Protein AF-A0A7W3J5E9-F1 (afdb_monomer_lite)

Radius of gyration: 13.62 Å; chains: 1; bounding box: 38×24×32 Å

pLDDT: mean 85.29, std 10.36, range [54.84, 95.81]

Foldseek 3Di:
DKDKDKDFADDPPQDPVNVVCVVCCVVVVHDLDDDAADVVQVVVVVVLCVVAPQDDPVNVPDDHPAPDGDWDDGSGMTMGID

Secondary structure (DSSP, 8-state):
---EEEEE---TT--HHHHHHHHHTGGGT-----SPPPHHHHHHHHHHHHHS--STTGGGSS----SEEEEEEETTEEEEE-

Sequence (82 aa):
MSFDLTILATTPDTSDDEIRAQAMRCAAGRDHPEGDHDARIVAFYEALREVYPDSGPASRGGETPWASSPVEAGIDRVTMNL

Organism: NCBI:txid88382

Structure (mmCIF, N/CA/C/O backbone):
data_AF-A0A7W3J5E9-F1
#
_entry.id   AF-A0A7W3J5E9-F1
#
loop_
_atom_site.group_PDB
_atom_site.id
_atom_site.type_symbol
_atom_site.label_atom_id
_atom_site.label_alt_id
_atom_site.label_comp_id
_atom_site.label_asym_id
_atom_site.label_entity_id
_atom_site.label_seq_id
_atom_site.pdbx_PDB_ins_code
_atom_site.Cartn_x
_atom_site.Cartn_y
_atom_site.Cartn_z
_atom_site.occupancy
_atom_site.B_iso_or_equiv
_atom_site.auth_seq_id
_atom_site.auth_comp_id
_atom_site.auth_asym_id
_atom_site.auth_atom_id
_atom_site.pdbx_PDB_model_num
ATOM 1 N N . MET A 1 1 ? 1.881 13.710 13.929 1.00 73.88 1 MET A N 1
ATOM 2 C CA . MET A 1 1 ? 2.790 13.485 12.788 1.00 73.88 1 MET A CA 1
ATOM 3 C C . MET A 1 1 ? 2.265 12.257 12.092 1.00 73.88 1 MET A C 1
ATOM 5 O O . MET A 1 1 ? 2.035 11.294 12.810 1.00 73.88 1 MET A O 1
ATOM 9 N N . SER A 1 2 ? 2.038 12.328 10.784 1.00 87.12 2 SER A N 1
ATOM 10 C CA . SER A 1 2 ? 1.727 11.155 9.971 1.00 87.12 2 SER A CA 1
ATOM 11 C C . SER A 1 2 ? 2.898 10.819 9.053 1.00 87.12 2 SER A C 1
ATOM 13 O O . SER A 1 2 ? 3.767 11.668 8.820 1.00 87.12 2 SER A O 1
ATOM 15 N N . PHE A 1 3 ? 2.947 9.585 8.571 1.00 90.44 3 PHE A N 1
ATOM 16 C CA . PHE A 1 3 ? 3.922 9.136 7.583 1.00 90.44 3 PHE A CA 1
ATOM 17 C C . PHE A 1 3 ? 3.268 8.211 6.560 1.00 90.44 3 PHE A C 1
ATOM 19 O O . PHE A 1 3 ? 2.259 7.564 6.835 1.00 90.44 3 PHE A O 1
ATOM 26 N N . ASP A 1 4 ? 3.872 8.143 5.377 1.00 90.75 4 ASP A N 1
ATOM 27 C CA . ASP A 1 4 ? 3.439 7.222 4.336 1.00 90.75 4 ASP A CA 1
ATOM 28 C C . ASP A 1 4 ? 4.173 5.887 4.481 1.00 90.75 4 ASP A C 1
ATOM 30 O O . ASP A 1 4 ? 5.404 5.833 4.548 1.00 90.75 4 ASP A O 1
ATOM 34 N N . LEU A 1 5 ? 3.402 4.803 4.518 1.00 92.00 5 LEU A N 1
ATOM 35 C CA . LEU A 1 5 ? 3.89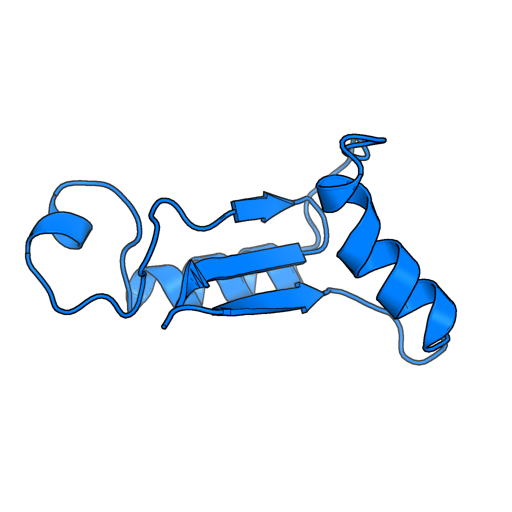2 3.436 4.417 1.00 92.00 5 LEU A CA 1
ATOM 36 C C . LEU A 1 5 ? 3.461 2.857 3.070 1.00 92.00 5 LEU A C 1
ATOM 38 O O . LEU A 1 5 ? 2.277 2.605 2.848 1.00 92.00 5 LEU A O 1
ATOM 42 N N . THR A 1 6 ? 4.430 2.605 2.191 1.00 91.62 6 THR A N 1
ATOM 43 C CA . THR A 1 6 ? 4.190 1.987 0.882 1.00 91.62 6 THR A CA 1
ATOM 44 C C . THR A 1 6 ? 4.629 0.527 0.891 1.00 91.62 6 THR A C 1
ATOM 46 O O . THR A 1 6 ? 5.777 0.212 1.198 1.00 91.62 6 THR A O 1
ATOM 49 N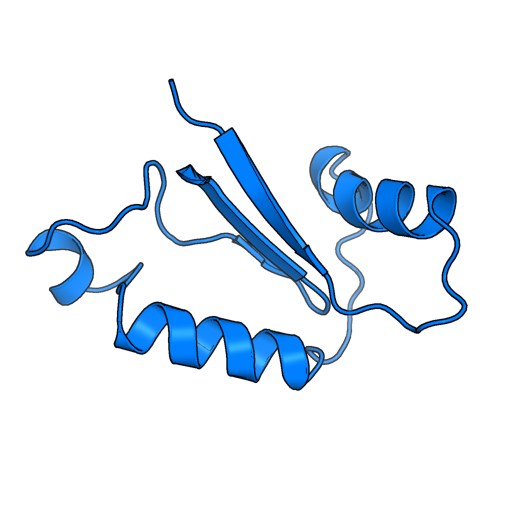 N . ILE A 1 7 ? 3.716 -0.361 0.508 1.00 93.12 7 ILE A N 1
ATOM 50 C CA . ILE A 1 7 ? 3.963 -1.781 0.257 1.00 93.12 7 ILE A CA 1
ATOM 51 C C . ILE A 1 7 ? 4.025 -1.989 -1.254 1.00 93.12 7 ILE A C 1
ATOM 53 O O . ILE A 1 7 ? 3.131 -1.541 -1.970 1.00 93.12 7 ILE A O 1
ATOM 57 N N . LEU A 1 8 ? 5.074 -2.660 -1.731 1.00 92.56 8 LEU A N 1
ATOM 58 C CA . LEU A 1 8 ? 5.333 -2.899 -3.151 1.00 92.56 8 LEU A CA 1
ATOM 59 C C . LEU A 1 8 ? 5.366 -4.397 -3.455 1.00 92.56 8 LEU A C 1
ATOM 61 O O . LEU A 1 8 ? 6.000 -5.176 -2.740 1.00 92.56 8 LEU A O 1
ATOM 65 N N . ALA A 1 9 ? 4.748 -4.787 -4.564 1.00 92.69 9 ALA A N 1
ATOM 66 C CA . ALA A 1 9 ? 4.997 -6.058 -5.213 1.00 92.69 9 ALA A CA 1
ATOM 67 C C . ALA A 1 9 ? 6.276 -5.932 -6.040 1.00 92.69 9 ALA A C 1
ATOM 69 O O . ALA A 1 9 ? 6.355 -5.178 -7.009 1.00 92.69 9 ALA A O 1
ATOM 70 N N . THR A 1 10 ? 7.285 -6.695 -5.640 1.00 90.69 10 THR A N 1
ATOM 71 C CA . THR A 1 10 ? 8.591 -6.717 -6.293 1.00 90.69 10 THR A CA 1
ATOM 72 C C . THR A 1 10 ? 9.050 -8.158 -6.519 1.00 90.69 10 THR A C 1
ATOM 74 O O . THR A 1 10 ? 8.383 -9.112 -6.079 1.00 90.69 10 THR A O 1
ATOM 77 N N . THR A 1 11 ? 10.150 -8.327 -7.247 1.00 89.00 11 THR A N 1
ATOM 78 C CA . THR A 1 11 ? 10.815 -9.616 -7.447 1.00 89.00 11 THR A CA 1
ATOM 79 C C . THR A 1 11 ? 12.100 -9.677 -6.613 1.00 89.00 11 THR A C 1
ATOM 81 O O . THR A 1 11 ? 12.678 -8.637 -6.305 1.00 89.00 11 THR A O 1
ATOM 84 N N . PRO A 1 12 ? 12.574 -10.873 -6.213 1.00 88.56 12 PRO A N 1
ATOM 85 C CA . PRO A 1 12 ? 13.749 -11.006 -5.339 1.00 88.56 12 PRO A CA 1
ATOM 86 C C . PRO A 1 12 ? 15.049 -10.427 -5.915 1.00 88.56 12 PRO A C 1
ATOM 88 O O . PRO A 1 12 ? 15.997 -10.188 -5.177 1.00 88.56 12 PRO A O 1
ATOM 91 N N . ASP A 1 13 ? 15.102 -10.266 -7.232 1.00 92.50 13 ASP A N 1
ATOM 92 C CA . ASP A 1 13 ? 16.216 -9.734 -8.009 1.00 92.50 13 ASP A CA 1
ATOM 93 C C . ASP A 1 13 ? 16.103 -8.228 -8.292 1.00 92.50 13 ASP A C 1
ATOM 95 O O . ASP A 1 13 ? 17.025 -7.659 -8.873 1.00 92.50 13 ASP A O 1
ATOM 99 N N . THR A 1 14 ? 15.016 -7.573 -7.868 1.00 90.75 14 THR A N 1
ATOM 100 C CA . THR A 1 14 ? 14.868 -6.120 -8.013 1.00 90.75 14 THR A CA 1
ATOM 101 C C . THR A 1 14 ? 15.867 -5.405 -7.102 1.00 90.75 14 THR A C 1
ATOM 103 O O . THR A 1 14 ? 15.947 -5.680 -5.904 1.00 90.75 14 THR A O 1
ATOM 106 N N . SER A 1 15 ? 16.628 -4.469 -7.663 1.00 92.81 15 SER A N 1
ATOM 107 C CA . SER A 1 15 ? 17.601 -3.677 -6.909 1.00 92.81 15 SER A CA 1
ATOM 108 C C . SER A 1 15 ? 16.941 -2.620 -6.017 1.00 92.81 15 SER A C 1
ATOM 110 O O . SER A 1 15 ? 15.846 -2.132 -6.298 1.00 92.81 15 SER A O 1
ATOM 112 N N . ASP A 1 16 ? 17.644 -2.185 -4.969 1.00 91.44 16 ASP A N 1
ATOM 113 C CA . ASP A 1 16 ? 17.168 -1.124 -4.068 1.00 91.44 16 ASP A CA 1
ATOM 114 C C . ASP A 1 16 ? 16.828 0.182 -4.806 1.00 91.44 16 ASP A C 1
ATOM 116 O O . ASP A 1 16 ? 15.892 0.894 -4.432 1.00 91.44 16 ASP A O 1
ATOM 120 N N . ASP A 1 17 ? 17.577 0.510 -5.862 1.00 90.88 17 ASP A N 1
ATOM 121 C CA . ASP A 1 17 ? 17.328 1.705 -6.667 1.00 90.88 17 ASP A CA 1
ATOM 122 C C . ASP A 1 17 ? 16.067 1.560 -7.526 1.00 90.88 17 ASP A C 1
ATOM 124 O O . ASP A 1 17 ? 15.308 2.521 -7.654 1.00 90.88 17 ASP A O 1
ATOM 128 N N . GLU A 1 18 ? 15.789 0.364 -8.047 1.00 89.06 18 GLU A N 1
ATOM 129 C CA . GLU A 1 18 ? 14.540 0.061 -8.754 1.00 89.06 18 GLU A CA 1
ATOM 130 C C . GLU A 1 18 ? 13.340 0.069 -7.803 1.00 89.06 18 GLU A C 1
ATOM 132 O O . GLU A 1 18 ? 12.312 0.657 -8.139 1.00 89.06 18 GLU A O 1
ATOM 137 N N . ILE A 1 19 ? 13.480 -0.481 -6.591 1.00 89.12 19 ILE A N 1
ATOM 138 C CA . ILE A 1 19 ? 12.453 -0.412 -5.537 1.00 89.12 19 ILE A CA 1
ATOM 139 C C . ILE A 1 19 ? 12.159 1.051 -5.191 1.00 89.12 19 ILE A C 1
ATOM 141 O O . ILE A 1 19 ? 10.997 1.464 -5.130 1.00 89.12 19 ILE A O 1
ATOM 145 N N . ARG A 1 20 ? 13.202 1.872 -4.999 1.00 88.19 20 ARG A N 1
ATOM 146 C CA . ARG A 1 20 ? 13.037 3.302 -4.704 1.00 88.19 20 ARG A CA 1
ATOM 147 C C . ARG A 1 20 ? 12.385 4.035 -5.870 1.00 88.19 20 ARG A C 1
ATOM 149 O O . ARG A 1 20 ? 11.475 4.831 -5.646 1.00 88.19 20 ARG A O 1
ATOM 156 N N . ALA A 1 21 ? 12.810 3.758 -7.101 1.00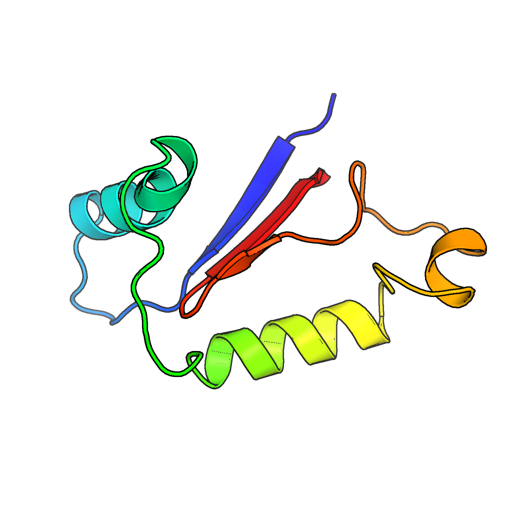 86.69 21 ALA A N 1
ATOM 157 C CA . ALA A 1 21 ? 12.187 4.323 -8.287 1.00 86.69 21 ALA A CA 1
ATOM 158 C C . ALA A 1 21 ? 10.697 3.958 -8.327 1.00 86.69 21 ALA A C 1
ATOM 160 O O . ALA A 1 21 ? 9.865 4.855 -8.426 1.00 86.69 21 ALA A O 1
ATOM 161 N N . GLN A 1 22 ? 10.352 2.680 -8.139 1.00 85.69 22 GLN A N 1
ATOM 162 C CA . GLN A 1 22 ? 8.981 2.166 -8.102 1.00 85.69 22 GLN A CA 1
ATOM 163 C C . GLN A 1 22 ? 8.117 2.840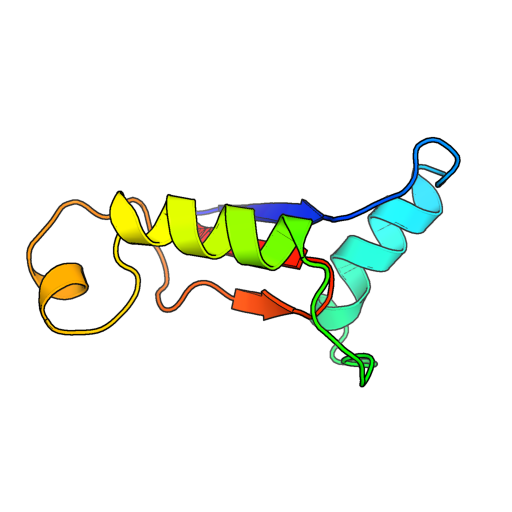 -7.026 1.00 85.69 22 GLN A C 1
ATOM 165 O O . GLN A 1 22 ? 6.990 3.251 -7.320 1.00 85.69 22 GLN A O 1
ATOM 170 N N . ALA A 1 23 ? 8.650 3.034 -5.816 1.00 83.31 23 ALA A N 1
ATOM 171 C CA . ALA A 1 23 ? 7.977 3.774 -4.747 1.00 83.31 23 ALA A CA 1
ATOM 172 C C . ALA A 1 23 ? 7.716 5.243 -5.129 1.00 83.31 23 ALA A C 1
ATOM 174 O O . ALA A 1 23 ? 6.652 5.793 -4.839 1.00 83.31 23 ALA A O 1
ATOM 175 N N . MET A 1 24 ? 8.665 5.883 -5.815 1.00 80.94 24 MET A N 1
ATOM 176 C CA . MET A 1 24 ? 8.596 7.307 -6.154 1.00 80.94 24 MET A CA 1
ATOM 177 C C . MET A 1 24 ? 7.836 7.613 -7.453 1.00 80.94 24 MET A C 1
ATOM 179 O O . MET A 1 24 ? 7.504 8.780 -7.673 1.00 80.94 24 MET A O 1
ATOM 183 N N . ARG A 1 25 ? 7.518 6.608 -8.287 1.00 75.50 25 ARG A N 1
ATOM 184 C CA . ARG A 1 25 ? 6.834 6.797 -9.586 1.00 75.50 25 ARG A CA 1
ATOM 185 C C . ARG A 1 25 ? 5.578 7.671 -9.471 1.00 75.50 25 ARG A C 1
ATOM 187 O O . ARG A 1 25 ? 5.523 8.719 -10.112 1.00 75.50 25 ARG A O 1
ATOM 194 N N . CYS A 1 26 ? 4.630 7.350 -8.583 1.00 63.91 26 CYS A N 1
ATOM 195 C CA . CYS A 1 26 ? 3.414 8.175 -8.495 1.00 63.91 26 CYS A CA 1
ATOM 196 C C . CYS A 1 26 ? 3.601 9.492 -7.724 1.00 63.91 26 CYS A C 1
ATOM 198 O O . CYS A 1 26 ? 2.900 10.453 -8.026 1.00 63.91 26 CYS A O 1
ATOM 200 N N . ALA A 1 27 ? 4.568 9.599 -6.799 1.00 62.84 27 ALA A N 1
ATOM 201 C CA . ALA A 1 27 ? 4.859 10.873 -6.121 1.00 62.84 27 ALA A CA 1
ATOM 202 C C . ALA A 1 27 ? 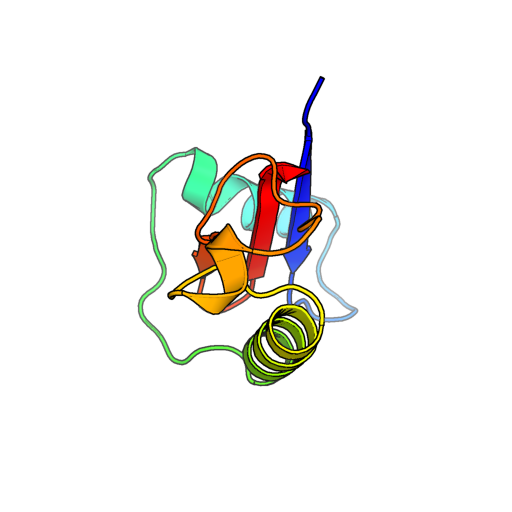5.331 11.954 -7.112 1.00 62.84 27 ALA A C 1
ATOM 204 O O . ALA A 1 27 ? 5.121 13.147 -6.901 1.00 62.84 27 ALA A O 1
ATOM 205 N N . ALA A 1 28 ? 5.934 11.534 -8.228 1.00 58.91 28 ALA A N 1
ATOM 206 C CA . ALA A 1 28 ? 6.335 12.417 -9.314 1.00 58.91 28 ALA A CA 1
ATOM 207 C C . ALA A 1 28 ? 5.189 12.777 -10.282 1.00 58.91 28 ALA A C 1
ATOM 209 O O . ALA A 1 28 ? 5.430 13.534 -11.224 1.00 58.91 28 ALA A O 1
ATOM 210 N N . GLY A 1 29 ? 3.976 12.236 -10.092 1.00 58.44 29 GLY A N 1
ATOM 211 C CA . GLY A 1 29 ? 2.831 12.420 -10.994 1.00 58.44 29 GLY A CA 1
ATOM 212 C C . GLY A 1 29 ? 3.068 11.895 -12.414 1.00 58.44 29 GLY A C 1
ATOM 213 O O . GLY A 1 29 ? 2.370 12.303 -13.342 1.00 58.44 29 GLY A O 1
ATOM 214 N N . ARG A 1 30 ? 4.087 11.046 -12.604 1.00 54.84 30 ARG A N 1
ATOM 215 C CA . ARG A 1 30 ? 4.525 10.551 -13.909 1.00 54.84 30 ARG A CA 1
ATOM 216 C C . ARG A 1 30 ? 4.333 9.044 -13.950 1.00 54.84 30 ARG A C 1
ATOM 218 O O . ARG A 1 30 ? 4.974 8.320 -13.199 1.00 54.84 30 ARG A O 1
ATOM 225 N N . ASP A 1 31 ? 3.437 8.643 -14.842 1.00 60.22 31 ASP A N 1
ATOM 226 C CA . ASP A 1 31 ? 3.063 7.273 -15.172 1.00 60.22 31 ASP A CA 1
ATOM 227 C C . ASP A 1 31 ? 2.387 6.506 -14.033 1.00 60.22 31 ASP A C 1
ATOM 229 O O . ASP A 1 31 ? 3.023 5.903 -13.172 1.00 60.22 31 ASP A O 1
ATOM 233 N N . HIS A 1 32 ? 1.054 6.489 -14.086 1.00 64.38 32 HIS A N 1
ATOM 234 C CA . HIS A 1 32 ? 0.288 5.368 -13.560 1.00 64.38 32 HIS A CA 1
ATOM 235 C C . HIS A 1 32 ? 0.331 4.291 -14.645 1.00 64.38 32 HIS A C 1
ATOM 237 O O . HIS A 1 32 ? -0.371 4.446 -15.646 1.00 64.38 32 HIS A O 1
ATOM 243 N N . PRO A 1 33 ? 1.198 3.270 -14.527 1.00 65.06 33 PRO A N 1
ATOM 244 C CA . PRO A 1 33 ? 1.262 2.221 -15.530 1.00 65.06 33 PRO A CA 1
ATOM 245 C C . PRO A 1 33 ? -0.125 1.594 -15.700 1.00 65.06 33 PRO A C 1
ATOM 247 O O . PRO A 1 33 ? -0.755 1.181 -14.727 1.00 65.06 33 PRO A O 1
ATOM 250 N N . GLU A 1 34 ? -0.606 1.566 -16.940 1.00 68.88 34 GLU A N 1
ATOM 251 C CA . GLU A 1 34 ? -1.828 0.854 -17.295 1.00 68.88 34 GLU A CA 1
ATOM 252 C C . GLU A 1 34 ? -1.534 -0.650 -17.279 1.00 68.88 34 GLU A C 1
ATOM 254 O O . GLU A 1 34 ? -0.548 -1.107 -17.862 1.00 68.88 34 GLU A O 1
ATOM 259 N N . GLY A 1 35 ? -2.369 -1.427 -16.592 1.00 78.88 35 GLY A N 1
ATOM 260 C CA . GLY A 1 35 ? -2.183 -2.867 -16.479 1.00 78.88 35 GLY A CA 1
ATOM 261 C C . GLY A 1 35 ? -3.092 -3.509 -15.441 1.00 78.88 35 GLY A C 1
ATOM 262 O O . GLY A 1 35 ? -3.812 -2.827 -14.707 1.00 78.88 35 GLY A O 1
ATOM 263 N N . ASP A 1 36 ? -3.043 -4.839 -15.393 1.00 85.75 36 ASP A N 1
ATOM 264 C CA . ASP A 1 36 ? -3.728 -5.615 -14.367 1.00 85.75 36 ASP A CA 1
ATOM 265 C C . ASP A 1 36 ? -3.050 -5.423 -13.009 1.00 85.75 36 ASP A C 1
ATOM 267 O O . ASP A 1 36 ? -1.829 -5.284 -12.909 1.00 85.75 36 ASP A O 1
ATOM 271 N N . HIS A 1 37 ? -3.856 -5.438 -11.950 1.00 87.50 37 HIS A N 1
ATOM 272 C CA . HIS A 1 37 ? -3.336 -5.360 -10.593 1.00 87.50 37 HIS A CA 1
ATOM 273 C C . HIS A 1 37 ? -2.609 -6.664 -10.237 1.00 87.50 37 HIS A C 1
ATOM 275 O O . HIS A 1 37 ? -3.120 -7.761 -10.477 1.00 87.50 37 HIS A O 1
ATOM 281 N N . ASP A 1 38 ? -1.437 -6.551 -9.617 1.00 92.81 38 ASP A N 1
ATOM 282 C CA . ASP A 1 38 ? -0.707 -7.674 -9.048 1.00 92.81 38 ASP A CA 1
ATOM 283 C C . ASP A 1 38 ? -1.577 -8.331 -7.972 1.00 92.81 38 ASP A C 1
ATOM 285 O O . ASP A 1 38 ? -1.986 -7.705 -6.989 1.00 92.81 38 ASP A O 1
ATOM 289 N N . ALA A 1 39 ? -1.848 -9.622 -8.153 1.00 94.00 39 ALA A N 1
ATOM 290 C CA . ALA A 1 39 ? -2.732 -10.381 -7.281 1.00 94.00 39 ALA A CA 1
ATOM 291 C C . ALA A 1 39 ? -2.289 -10.362 -5.806 1.00 94.00 39 ALA A C 1
ATOM 293 O O . ALA A 1 39 ? -3.132 -10.444 -4.916 1.00 94.00 39 ALA A O 1
ATOM 294 N N . ARG A 1 40 ? -0.984 -10.221 -5.524 1.00 95.25 40 ARG A N 1
ATOM 295 C CA . ARG A 1 40 ? -0.458 -10.131 -4.150 1.00 95.25 40 ARG A CA 1
ATOM 296 C C . ARG A 1 40 ? -0.855 -8.816 -3.489 1.00 95.25 40 ARG A C 1
ATOM 298 O O . ARG A 1 40 ? -1.152 -8.800 -2.299 1.00 95.25 40 ARG A O 1
ATOM 305 N N . ILE A 1 41 ? -0.872 -7.731 -4.259 1.00 94.62 41 ILE A N 1
ATOM 306 C CA . ILE A 1 41 ? -1.273 -6.405 -3.785 1.00 94.62 41 ILE A CA 1
ATOM 307 C C . ILE A 1 41 ? -2.777 -6.335 -3.598 1.00 94.62 41 ILE A C 1
ATOM 309 O O . ILE A 1 41 ? -3.222 -5.833 -2.571 1.00 94.62 41 ILE A O 1
ATOM 313 N N . VAL A 1 42 ? -3.547 -6.904 -4.529 1.00 94.88 42 VAL A N 1
ATOM 314 C CA . VAL A 1 42 ? -5.001 -7.044 -4.374 1.00 94.88 42 VAL A CA 1
ATOM 315 C C . VAL A 1 42 ? -5.322 -7.814 -3.096 1.00 94.88 42 VAL A C 1
ATOM 317 O O . VAL A 1 42 ? -6.032 -7.296 -2.240 1.00 94.88 42 VAL A O 1
ATOM 320 N N . ALA A 1 43 ? -4.726 -8.996 -2.911 1.00 95.81 43 ALA A N 1
ATOM 321 C CA . ALA A 1 43 ? -4.956 -9.816 -1.725 1.00 95.81 43 ALA A CA 1
ATOM 322 C C . ALA A 1 43 ? -4.547 -9.100 -0.426 1.00 95.81 43 ALA A C 1
ATOM 324 O O . ALA A 1 43 ? -5.264 -9.169 0.572 1.00 95.81 43 ALA A O 1
ATOM 325 N N . PHE A 1 44 ? -3.415 -8.385 -0.431 1.00 95.50 44 PHE A N 1
ATOM 326 C CA . PHE A 1 44 ? -2.993 -7.581 0.716 1.00 95.50 44 PHE A CA 1
ATOM 327 C C . PHE A 1 44 ? -3.994 -6.460 1.021 1.00 95.50 44 PHE A C 1
ATOM 329 O O . PHE A 1 44 ? -4.385 -6.290 2.173 1.00 95.50 44 PHE A O 1
ATOM 336 N N . TYR A 1 45 ? -4.420 -5.709 0.004 1.00 94.56 45 TYR A N 1
ATOM 337 C CA . TYR A 1 45 ? -5.349 -4.593 0.155 1.00 94.56 45 TYR A CA 1
ATOM 338 C C . TYR A 1 45 ? -6.725 -5.044 0.658 1.00 94.56 45 TYR A C 1
ATOM 340 O O . TYR A 1 45 ? -7.303 -4.398 1.533 1.00 94.56 45 TYR A O 1
ATOM 348 N N . GLU A 1 46 ? -7.233 -6.168 0.153 1.00 94.75 46 GLU A N 1
ATOM 349 C CA . GLU A 1 46 ? -8.492 -6.756 0.613 1.00 94.75 46 GLU A CA 1
ATOM 350 C C . GLU A 1 46 ? -8.403 -7.172 2.084 1.00 94.75 46 GLU A C 1
ATOM 352 O O . GLU A 1 46 ? -9.207 -6.709 2.894 1.00 94.75 46 GLU A O 1
ATOM 357 N N . ALA A 1 47 ? -7.372 -7.938 2.461 1.00 95.44 47 ALA A N 1
ATOM 358 C CA . ALA A 1 47 ? -7.160 -8.351 3.850 1.00 95.44 47 ALA A CA 1
ATOM 359 C C . ALA A 1 47 ? -6.981 -7.150 4.796 1.00 95.44 47 ALA A C 1
ATOM 361 O O . ALA A 1 47 ? -7.484 -7.146 5.921 1.00 95.44 47 ALA A O 1
ATOM 362 N N . LEU A 1 48 ? -6.295 -6.098 4.337 1.00 93.06 48 LEU A N 1
ATOM 363 C CA . LEU A 1 48 ? -6.121 -4.863 5.096 1.00 93.06 48 LEU A CA 1
ATOM 364 C C . LEU A 1 48 ? -7.466 -4.190 5.389 1.00 93.06 48 LEU A C 1
ATOM 366 O O . LEU A 1 48 ? -7.707 -3.763 6.517 1.00 93.06 48 LEU A O 1
ATOM 370 N N . ARG A 1 49 ? -8.349 -4.113 4.389 1.00 92.06 49 ARG A N 1
ATOM 371 C CA . ARG A 1 49 ? -9.653 -3.444 4.495 1.00 92.06 49 ARG A CA 1
ATOM 372 C C . ARG A 1 49 ? -10.700 -4.236 5.261 1.00 92.06 49 ARG A C 1
ATOM 374 O O . ARG A 1 49 ? -11.630 -3.622 5.782 1.00 92.06 49 ARG A O 1
ATOM 381 N N . GLU A 1 50 ? -10.555 -5.553 5.354 1.00 91.50 50 GLU A N 1
ATOM 382 C CA . GLU A 1 50 ? -11.383 -6.373 6.244 1.00 91.50 50 GLU A CA 1
ATOM 383 C C . GLU A 1 50 ? -11.174 -5.996 7.715 1.00 91.50 50 GLU A C 1
ATOM 385 O O . GLU A 1 50 ? -12.131 -5.969 8.489 1.00 91.50 50 GLU A O 1
ATOM 390 N N . VAL A 1 51 ? -9.934 -5.666 8.094 1.00 90.94 51 VAL A N 1
ATOM 391 C CA . VAL A 1 51 ? -9.581 -5.286 9.471 1.00 90.94 51 VAL A CA 1
ATOM 392 C C . VAL A 1 51 ? -9.729 -3.782 9.695 1.00 90.94 51 VAL A C 1
ATOM 394 O O . VAL A 1 51 ? -10.255 -3.351 10.721 1.00 90.94 51 VAL A O 1
ATOM 397 N N . TYR A 1 52 ? -9.288 -2.978 8.728 1.00 91.38 52 TYR A N 1
ATOM 398 C CA . TYR A 1 52 ? -9.252 -1.520 8.800 1.00 91.38 52 TYR A CA 1
ATOM 399 C C . TYR A 1 52 ? -9.937 -0.904 7.572 1.00 91.38 52 TYR A C 1
ATOM 401 O O . TYR A 1 52 ? -9.274 -0.529 6.599 1.00 91.38 52 TYR A O 1
ATOM 409 N N . PRO A 1 53 ? -11.274 -0.772 7.591 1.00 91.12 53 PRO A N 1
ATOM 410 C CA . PRO A 1 53 ? -12.020 -0.226 6.465 1.00 91.12 53 PRO A CA 1
ATOM 411 C C . PRO A 1 53 ? -11.566 1.198 6.120 1.00 91.12 53 PRO A C 1
ATOM 413 O O . PRO A 1 53 ? -11.518 2.061 6.988 1.00 91.12 53 PRO A O 1
ATOM 416 N N . ASP A 1 54 ? -11.281 1.476 4.850 1.00 91.31 54 ASP A N 1
ATOM 417 C CA . ASP A 1 54 ? -10.864 2.804 4.360 1.00 91.31 54 ASP A CA 1
ATOM 418 C C . ASP A 1 54 ? -11.999 3.578 3.660 1.00 91.31 54 ASP A C 1
ATOM 420 O O . ASP A 1 54 ? -11.837 4.714 3.216 1.00 91.31 54 ASP A O 1
ATOM 424 N N . SER A 1 55 ? -13.173 2.960 3.532 1.00 87.81 55 SER A N 1
ATOM 425 C CA . SER A 1 55 ? -14.300 3.484 2.766 1.00 87.81 55 SER A CA 1
ATOM 426 C C . SER A 1 55 ? -15.647 2.974 3.285 1.00 87.81 55 SER A C 1
ATOM 428 O O . SER A 1 55 ? -15.749 1.969 3.993 1.00 87.81 55 SER A O 1
ATOM 430 N N . GLY A 1 56 ? -16.712 3.692 2.918 1.00 84.75 56 GLY A N 1
ATOM 431 C CA . GLY A 1 56 ? -18.083 3.375 3.315 1.00 84.75 56 GLY A CA 1
ATOM 432 C C . GLY A 1 56 ? -18.429 3.763 4.762 1.00 84.75 56 GLY A C 1
ATOM 433 O O . GLY A 1 56 ? -17.687 4.483 5.423 1.00 84.75 56 GLY A O 1
ATOM 434 N N . PRO A 1 57 ? -19.598 3.337 5.273 1.00 82.75 57 PRO A N 1
ATOM 435 C CA . PRO A 1 57 ? -20.041 3.679 6.627 1.00 82.75 57 PRO A CA 1
ATOM 436 C C . PRO A 1 57 ? -19.153 3.086 7.729 1.00 82.75 57 PRO A C 1
ATOM 438 O O . PRO A 1 57 ? -18.997 3.703 8.780 1.00 82.75 57 PRO A O 1
ATOM 441 N N . ALA A 1 58 ? -18.556 1.915 7.480 1.00 79.62 58 ALA A N 1
ATOM 442 C CA . ALA A 1 58 ? -17.700 1.217 8.436 1.00 79.62 58 ALA A CA 1
ATOM 443 C C . ALA A 1 58 ? -16.398 1.980 8.742 1.00 79.62 58 ALA A C 1
ATOM 445 O O . ALA A 1 58 ? -15.937 1.939 9.879 1.00 79.62 58 ALA A O 1
ATOM 446 N N . SER A 1 59 ? -15.855 2.746 7.785 1.00 80.44 59 SER A N 1
ATOM 447 C CA . SER A 1 59 ? -14.649 3.560 8.006 1.00 80.44 59 SER A CA 1
ATOM 448 C C . SER A 1 59 ? -14.894 4.819 8.843 1.00 80.44 59 SER A C 1
ATOM 450 O O . SER A 1 59 ? -13.951 5.450 9.302 1.00 80.44 59 SER A O 1
ATOM 452 N N . ARG A 1 60 ? -16.159 5.199 9.076 1.00 73.19 60 ARG A N 1
ATOM 453 C CA . ARG A 1 60 ? -16.523 6.377 9.888 1.00 73.19 60 ARG A CA 1
ATOM 454 C C . ARG A 1 60 ? -16.710 6.065 11.372 1.00 73.19 60 ARG A C 1
ATOM 456 O O . ARG A 1 60 ? -16.863 6.991 12.162 1.00 73.19 60 ARG A O 1
ATOM 463 N N . GLY A 1 61 ? -16.796 4.782 11.728 1.00 63.72 61 GLY A N 1
ATOM 464 C CA . GLY A 1 61 ? -17.266 4.327 13.038 1.00 63.72 61 GLY A CA 1
ATOM 465 C C . GLY A 1 61 ? -16.215 3.673 13.936 1.00 63.72 61 GLY A C 1
ATOM 466 O O . GLY A 1 61 ? -16.563 3.316 15.057 1.00 63.72 61 GLY A O 1
ATOM 467 N N . GLY A 1 62 ? -14.972 3.496 13.476 1.00 64.69 62 GLY A N 1
ATOM 468 C CA . GLY A 1 62 ? -13.911 2.810 14.223 1.00 64.69 62 GLY A CA 1
ATOM 469 C C . GLY A 1 62 ? -12.584 3.569 14.230 1.00 64.69 62 GLY A C 1
ATOM 470 O O . GLY A 1 62 ? -12.372 4.466 13.417 1.00 64.69 62 GLY A O 1
ATOM 471 N N . GLU A 1 63 ? -11.689 3.189 15.147 1.00 73.06 63 GLU A N 1
ATOM 472 C CA . GLU A 1 63 ? -10.296 3.653 15.213 1.00 73.06 63 GLU A CA 1
ATOM 473 C C . GLU A 1 63 ? -9.490 3.054 14.047 1.00 73.06 63 GLU A C 1
ATOM 475 O O . GLU A 1 63 ? -8.686 2.139 14.217 1.00 73.06 63 GLU A O 1
ATOM 480 N N . THR A 1 64 ? -9.748 3.519 12.825 1.00 84.56 64 THR A N 1
ATOM 481 C CA . THR A 1 64 ? -8.889 3.178 11.691 1.00 84.56 64 THR A CA 1
ATOM 482 C C . THR A 1 64 ? -7.542 3.875 11.874 1.00 84.56 64 THR A C 1
ATOM 484 O O . THR A 1 64 ? -7.530 5.050 12.246 1.00 84.56 64 THR A O 1
ATOM 487 N N . PRO A 1 65 ? -6.413 3.220 11.560 1.00 87.31 65 PRO A N 1
ATOM 488 C CA . PRO A 1 65 ? -5.096 3.840 11.678 1.00 87.31 65 PRO A CA 1
ATOM 489 C C . PRO A 1 65 ? -4.831 4.871 10.569 1.00 87.31 65 PRO A C 1
ATOM 491 O O . PRO A 1 65 ? -3.770 5.477 10.535 1.00 87.31 65 PRO A O 1
ATOM 494 N N . TRP A 1 66 ? -5.779 5.061 9.650 1.00 90.38 66 TRP A N 1
ATOM 495 C CA . TRP A 1 66 ? -5.651 5.953 8.511 1.00 90.38 66 TRP A CA 1
ATOM 496 C C . TRP A 1 66 ? -5.711 7.419 8.934 1.00 90.38 66 TRP A C 1
ATOM 498 O O . TRP A 1 66 ? -6.764 7.928 9.318 1.00 90.38 66 TRP A O 1
ATOM 508 N N . ALA A 1 67 ? -4.598 8.127 8.777 1.00 88.62 67 ALA A N 1
ATOM 509 C CA . ALA A 1 67 ? -4.570 9.583 8.842 1.00 88.62 67 ALA A CA 1
ATOM 510 C C . ALA A 1 67 ? -5.182 10.227 7.578 1.00 88.62 67 ALA A C 1
ATOM 512 O O . ALA A 1 67 ? -5.689 11.349 7.639 1.00 88.62 67 ALA A O 1
ATOM 513 N N . SER A 1 68 ? -5.206 9.501 6.452 1.00 86.38 68 SER A N 1
ATOM 514 C CA . SER A 1 68 ? -5.945 9.859 5.235 1.00 86.38 68 SER A CA 1
ATOM 515 C C . SER A 1 68 ? -6.641 8.633 4.643 1.00 86.38 68 SER A C 1
ATOM 517 O O . SER A 1 68 ? -6.072 7.545 4.604 1.00 86.38 68 SER A O 1
ATOM 519 N N . SER A 1 69 ? -7.880 8.803 4.182 1.00 85.62 69 SER A N 1
ATOM 520 C CA . SER A 1 69 ? -8.683 7.758 3.536 1.00 85.62 69 SER A CA 1
ATOM 521 C C . SER A 1 69 ? -9.386 8.310 2.288 1.00 85.62 69 SER A C 1
ATOM 523 O O . SER A 1 69 ? -9.825 9.465 2.313 1.00 85.62 69 SER A O 1
ATOM 525 N N . PRO A 1 70 ? -9.565 7.510 1.220 1.00 87.69 70 PRO A N 1
ATOM 526 C CA . PRO A 1 70 ? -9.189 6.097 1.105 1.00 87.69 70 PRO A CA 1
ATOM 527 C C . PRO A 1 70 ? -7.672 5.892 0.989 1.00 87.69 70 PRO A C 1
ATOM 529 O O . PRO A 1 70 ? -6.934 6.826 0.680 1.00 87.69 70 PRO A O 1
ATOM 532 N N . VAL A 1 71 ? -7.222 4.667 1.254 1.00 90.31 71 VAL A N 1
ATOM 533 C CA . VAL A 1 71 ? -5.823 4.269 1.059 1.00 90.31 71 VAL A CA 1
ATOM 534 C C . VAL A 1 71 ? -5.517 4.280 -0.445 1.00 90.31 71 VAL A C 1
ATOM 536 O O . VAL A 1 71 ? -6.351 3.872 -1.255 1.00 90.31 71 VAL A O 1
ATOM 539 N N . GLU A 1 72 ? -4.335 4.756 -0.839 1.00 89.75 72 GLU A N 1
ATOM 540 C CA . GLU A 1 72 ? -3.940 4.806 -2.250 1.00 89.75 72 GLU A CA 1
ATOM 541 C C . GLU A 1 72 ? -3.483 3.416 -2.712 1.00 89.75 72 GLU A C 1
ATOM 543 O O . GLU A 1 72 ? -2.566 2.836 -2.134 1.00 89.75 72 GLU A O 1
ATOM 548 N N . ALA A 1 73 ? -4.085 2.892 -3.779 1.00 88.69 73 ALA A N 1
ATOM 549 C CA . ALA A 1 73 ? -3.674 1.642 -4.411 1.00 88.69 73 ALA A CA 1
ATOM 550 C C . ALA A 1 73 ? -3.284 1.886 -5.876 1.00 88.69 73 ALA A C 1
ATOM 552 O O . ALA A 1 73 ? -3.985 2.584 -6.609 1.00 88.69 73 ALA A O 1
ATOM 553 N N . GLY A 1 74 ? -2.159 1.306 -6.289 1.00 87.56 74 GLY A N 1
ATOM 554 C CA . GLY A 1 74 ? -1.726 1.203 -7.681 1.00 87.56 74 GLY A CA 1
ATOM 555 C C . GLY A 1 74 ? -1.669 -0.259 -8.124 1.00 87.56 74 GLY A C 1
ATOM 556 O O . GLY A 1 74 ? -1.931 -1.164 -7.332 1.00 87.56 74 GLY A O 1
ATOM 557 N N . ILE A 1 75 ? -1.285 -0.505 -9.380 1.00 89.44 75 ILE A N 1
ATOM 558 C CA 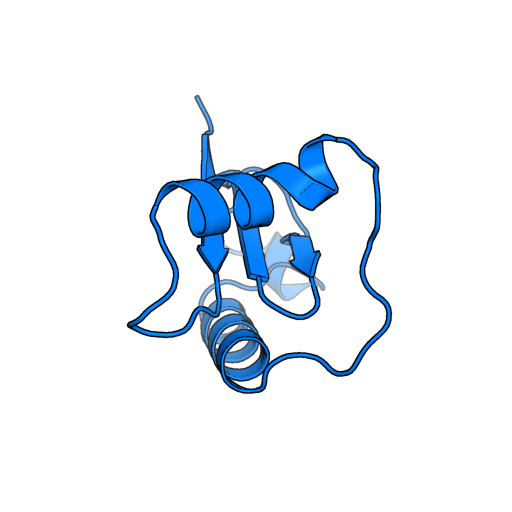. ILE A 1 75 ? -1.264 -1.869 -9.939 1.00 89.44 75 ILE A CA 1
ATOM 559 C C . ILE A 1 75 ? -0.338 -2.817 -9.166 1.00 89.44 75 ILE A C 1
ATOM 561 O O . ILE A 1 75 ? -0.595 -4.006 -9.089 1.00 89.44 75 ILE A O 1
ATOM 565 N N . ASP A 1 76 ? 0.731 -2.304 -8.569 1.00 90.06 76 ASP A N 1
ATOM 566 C CA . ASP A 1 76 ? 1.808 -3.069 -7.941 1.00 90.06 76 ASP A CA 1
ATOM 567 C C . ASP A 1 76 ? 2.088 -2.599 -6.510 1.00 90.06 76 ASP A C 1
ATOM 569 O O . ASP A 1 76 ? 3.106 -2.970 -5.922 1.00 90.06 76 ASP A O 1
ATOM 573 N N . ARG A 1 77 ? 1.206 -1.778 -5.929 1.00 90.94 77 ARG A N 1
ATOM 574 C CA . ARG A 1 77 ? 1.473 -1.142 -4.640 1.00 90.94 77 ARG A CA 1
ATOM 575 C C . ARG A 1 77 ? 0.244 -0.683 -3.879 1.00 90.94 77 ARG A C 1
ATOM 577 O O . ARG A 1 77 ? -0.786 -0.377 -4.469 1.00 90.94 77 ARG A O 1
ATOM 584 N N . VAL A 1 78 ? 0.421 -0.512 -2.575 1.00 92.25 78 VAL A N 1
ATOM 585 C CA . VAL A 1 78 ? -0.520 0.171 -1.678 1.00 92.25 78 VAL A CA 1
ATOM 586 C C . VAL A 1 78 ? 0.256 1.163 -0.817 1.00 92.25 78 VAL A C 1
ATOM 588 O O . VAL A 1 78 ? 1.263 0.789 -0.221 1.00 92.25 78 VAL A O 1
ATOM 591 N N . THR A 1 79 ? -0.214 2.406 -0.727 1.00 91.56 79 THR A N 1
ATOM 592 C CA . THR A 1 79 ? 0.342 3.458 0.133 1.00 91.56 79 THR A CA 1
ATOM 593 C C . THR A 1 79 ? -0.694 3.874 1.173 1.00 91.56 79 THR A C 1
ATOM 595 O O . THR A 1 79 ? -1.761 4.387 0.837 1.00 91.56 79 THR A O 1
ATOM 598 N N . MET A 1 80 ? -0.364 3.664 2.446 1.00 92.62 80 MET A N 1
ATOM 599 C CA . MET A 1 80 ? -1.178 4.037 3.603 1.00 92.62 80 MET A CA 1
ATOM 600 C C . MET A 1 80 ? -0.597 5.285 4.263 1.00 92.62 80 MET A C 1
ATOM 602 O O . MET A 1 80 ? 0.601 5.319 4.536 1.00 92.62 80 MET A O 1
ATOM 606 N N . ASN A 1 81 ? -1.442 6.265 4.579 1.00 91.94 81 ASN A N 1
ATOM 607 C CA . ASN A 1 81 ? -1.061 7.383 5.439 1.00 91.94 81 ASN A CA 1
ATOM 608 C C . ASN A 1 81 ? -1.473 7.054 6.880 1.00 91.94 81 ASN A C 1
ATOM 610 O O . ASN A 1 81 ? -2.664 6.860 7.137 1.00 91.94 81 ASN A O 1
ATOM 614 N N . LEU A 1 82 ? -0.494 6.962 7.782 1.00 90.25 82 LEU A N 1
ATOM 615 C CA . LEU A 1 82 ? -0.633 6.548 9.187 1.00 90.25 82 LEU A CA 1
ATOM 616 C C . LEU A 1 82 ? -0.313 7.699 10.137 1.00 90.25 82 LEU A C 1
ATOM 618 O O . LEU A 1 82 ? 0.673 8.411 9.846 1.00 90.25 82 LEU A O 1
#